Protein AF-A0A7G1I9C9-F1 (afdb_monomer_lite)

Organism: Mycobacterium kansasii (NCBI:txid1768)

Foldseek 3Di:
DVVVLVVLPPDDPDDLVVSVVLVVVLVVVVVVVPDDNVVSVVVSVQVSCVSSVNHAAEQAAPPARDGDPFDDADPVRSYTHHPDDDDHDDDDPDPPPPD

InterPro domains:
  IPR003717 Recombination protein O, RecO [PF02565] (1-80)
  IPR003717 Recombination protein O, RecO [PTHR33991] (1-83)
  IPR037278 ARFGAP/RecO-like zinc finger [SSF57863] (1-92)
  IPR042242 Recombination protein O, C-terminal [G3DSA:1.20.1440.120] (1-95)

Sequence (99 aa):
MLETAERLAGEERAPAPALHRLTVGALRAVADGRRPRDLLLDAYLLRAMGIAGWAPALTECARCATPGPHRAFHIAAGAVSARTAVPPVRRHRRWACWS

Radius of gyration: 16.29 Å; chains: 1; bounding box: 35×30×42 Å

Secondary structure (DSSP, 8-state):
-HHHHHHHS-STT---HHHHHHHHHHHHHHHH--S-HHHHHHHHHHHHHHHTT---EEEEETTT--B----EEEGGGTEEE-SS-PPP------SS---

pLDDT: mean 78.09, std 16.11, range [35.53, 97.62]

Structure (mmCIF, N/CA/C/O backbone):
data_AF-A0A7G1I9C9-F1
#
_entry.id   AF-A0A7G1I9C9-F1
#
loop_
_atom_site.group_PDB
_atom_site.id
_atom_site.type_symbol
_atom_site.label_atom_id
_atom_site.label_alt_id
_atom_site.label_comp_id
_atom_site.label_asym_id
_atom_site.label_entity_id
_atom_site.label_seq_id
_atom_site.pdbx_PDB_ins_code
_atom_site.Cartn_x
_atom_site.Cartn_y
_atom_site.Cartn_z
_atom_site.occupancy
_atom_site.B_iso_or_equiv
_atom_site.auth_seq_id
_atom_site.auth_comp_id
_atom_site.auth_asym_id
_atom_site.auth_atom_id
_atom_site.pdbx_PDB_model_num
ATOM 1 N N . MET A 1 1 ? 2.640 -3.039 7.874 1.00 88.88 1 MET A N 1
ATOM 2 C CA . MET A 1 1 ? 2.841 -1.744 7.183 1.00 88.88 1 MET A CA 1
ATOM 3 C C . MET A 1 1 ? 4.265 -1.263 7.372 1.00 88.88 1 MET A C 1
ATOM 5 O O . MET A 1 1 ? 4.989 -1.313 6.401 1.00 88.88 1 MET A O 1
ATOM 9 N N . LEU A 1 2 ? 4.687 -0.875 8.582 1.00 91.75 2 LEU A N 1
ATOM 10 C CA . LEU A 1 2 ? 6.046 -0.360 8.829 1.00 91.75 2 LEU A CA 1
ATOM 11 C C . LEU A 1 2 ? 7.152 -1.374 8.490 1.00 91.75 2 LEU A C 1
ATOM 13 O O . LEU A 1 2 ? 7.999 -1.056 7.671 1.00 91.75 2 LEU A O 1
ATOM 17 N N . GLU A 1 3 ? 7.067 -2.607 9.003 1.00 91.12 3 GLU A N 1
ATOM 18 C CA . GLU A 1 3 ? 8.014 -3.689 8.653 1.00 91.12 3 GLU A CA 1
ATOM 19 C C . GLU A 1 3 ? 8.077 -3.934 7.133 1.00 91.12 3 GLU A C 1
ATOM 21 O O . GLU A 1 3 ? 9.139 -4.125 6.551 1.00 91.12 3 GLU A O 1
ATOM 26 N N . THR A 1 4 ? 6.930 -3.893 6.449 1.00 88.69 4 THR A N 1
ATOM 27 C CA . THR A 1 4 ? 6.886 -4.034 4.987 1.00 88.69 4 THR A CA 1
ATOM 28 C C . THR A 1 4 ? 7.504 -2.831 4.278 1.00 88.69 4 THR A C 1
ATOM 30 O O . THR A 1 4 ? 8.183 -3.008 3.275 1.00 88.69 4 THR A O 1
ATOM 33 N N . ALA A 1 5 ? 7.269 -1.616 4.781 1.00 90.00 5 ALA A N 1
ATOM 34 C CA . ALA A 1 5 ? 7.856 -0.392 4.248 1.00 90.00 5 ALA A CA 1
ATOM 35 C C . ALA A 1 5 ? 9.381 -0.446 4.328 1.00 90.00 5 ALA A C 1
ATOM 37 O O . ALA A 1 5 ? 10.047 -0.068 3.378 1.00 90.00 5 ALA A O 1
ATOM 38 N N . GLU A 1 6 ? 9.909 -0.937 5.447 1.00 87.50 6 GLU A N 1
ATOM 39 C CA . GLU A 1 6 ? 11.339 -1.130 5.666 1.00 87.50 6 GLU A CA 1
ATOM 40 C C . GLU A 1 6 ? 11.917 -2.152 4.686 1.00 87.50 6 GLU A C 1
ATOM 42 O O . GLU A 1 6 ? 12.892 -1.852 4.015 1.00 87.50 6 GLU A O 1
ATOM 47 N N . ARG A 1 7 ? 11.268 -3.311 4.509 1.00 87.56 7 ARG A N 1
ATOM 48 C CA . ARG A 1 7 ? 11.732 -4.324 3.543 1.00 87.56 7 ARG A CA 1
ATOM 49 C C . ARG A 1 7 ? 11.637 -3.894 2.076 1.00 87.56 7 ARG A C 1
ATOM 51 O O . ARG A 1 7 ? 12.351 -4.443 1.246 1.00 87.56 7 ARG A O 1
ATOM 58 N N . LEU A 1 8 ? 10.701 -3.004 1.740 1.00 86.38 8 LEU A N 1
ATOM 59 C CA . LEU A 1 8 ? 10.504 -2.503 0.373 1.00 86.38 8 LEU A CA 1
ATOM 60 C C . LEU A 1 8 ? 11.295 -1.227 0.080 1.00 86.38 8 LEU A C 1
ATOM 62 O O . LEU A 1 8 ? 11.510 -0.903 -1.088 1.00 86.38 8 LEU A O 1
ATOM 66 N N . ALA A 1 9 ? 11.689 -0.474 1.107 1.00 83.12 9 ALA A N 1
ATOM 67 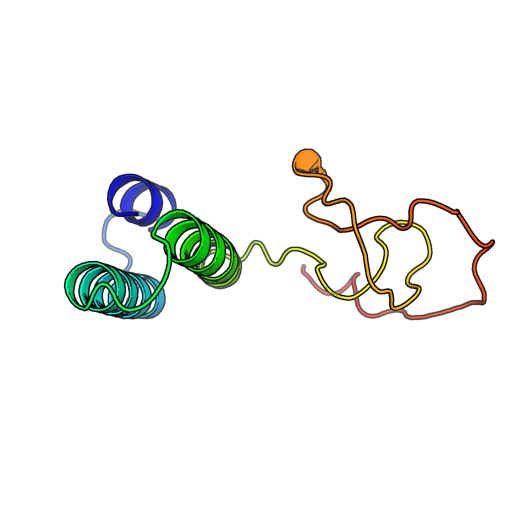C CA . ALA A 1 9 ? 12.704 0.551 0.957 1.00 83.12 9 ALA A CA 1
ATOM 68 C C . ALA A 1 9 ? 13.980 -0.182 0.532 1.00 83.12 9 ALA A C 1
ATOM 70 O O . ALA A 1 9 ? 14.408 -1.096 1.223 1.00 83.12 9 ALA A O 1
ATOM 71 N N . GLY A 1 10 ? 14.478 0.126 -0.668 1.00 76.50 10 GLY A N 1
ATOM 72 C CA . GLY A 1 10 ? 15.599 -0.583 -1.283 1.00 76.50 10 GLY A CA 1
ATOM 73 C C . GLY A 1 10 ? 16.921 -0.346 -0.549 1.00 76.50 10 GLY A C 1
ATOM 74 O O . GLY A 1 10 ? 17.027 -0.523 0.656 1.00 76.50 10 GLY A O 1
ATOM 75 N N . GLU A 1 11 ? 17.956 0.057 -1.279 1.00 74.56 11 GLU A N 1
ATOM 76 C CA . GLU A 1 11 ? 19.283 0.262 -0.691 1.00 74.56 11 GLU A CA 1
ATOM 77 C C . GLU A 1 11 ? 19.281 1.275 0.467 1.00 74.56 11 GLU A C 1
ATOM 79 O O . GLU A 1 11 ? 18.670 2.348 0.403 1.00 74.56 11 GLU A O 1
ATOM 84 N N . GLU A 1 12 ? 20.033 0.947 1.516 1.00 65.62 12 GLU A N 1
ATOM 85 C CA . GLU A 1 12 ? 20.232 1.798 2.686 1.00 65.62 12 GLU A CA 1
ATOM 86 C C . GLU A 1 12 ? 20.786 3.168 2.245 1.00 65.62 12 GLU A C 1
ATOM 88 O O . GLU A 1 12 ? 21.845 3.243 1.619 1.00 65.62 12 GLU A O 1
ATOM 93 N N . ARG A 1 13 ? 20.095 4.262 2.614 1.00 66.06 13 ARG A N 1
ATOM 94 C CA . ARG A 1 13 ? 20.345 5.671 2.201 1.00 66.06 13 ARG A CA 1
ATOM 95 C C . ARG A 1 13 ? 19.814 6.086 0.822 1.00 66.06 13 ARG A C 1
ATOM 97 O O . ARG A 1 13 ? 20.035 7.233 0.435 1.00 66.06 13 ARG A O 1
ATOM 104 N N . ALA A 1 14 ? 19.058 5.244 0.115 1.00 74.06 14 ALA A N 1
ATOM 105 C CA . ALA A 1 14 ? 18.270 5.673 -1.040 1.00 74.06 14 ALA A CA 1
ATOM 106 C C . ALA A 1 14 ? 16.879 6.164 -0.582 1.00 74.06 14 ALA A C 1
ATOM 108 O O . ALA A 1 14 ? 16.070 5.372 -0.091 1.00 74.06 14 ALA A O 1
ATOM 109 N N . PRO A 1 15 ? 16.544 7.462 -0.715 1.00 78.69 15 PRO A N 1
ATOM 110 C CA . PRO A 1 15 ? 15.245 7.955 -0.274 1.00 78.69 15 PRO A CA 1
ATOM 111 C C . PRO A 1 15 ? 14.106 7.322 -1.085 1.00 78.69 15 PRO A C 1
ATOM 113 O O . PRO A 1 15 ? 14.080 7.428 -2.310 1.00 78.69 15 PRO A O 1
ATOM 116 N N . ALA A 1 16 ? 13.106 6.755 -0.399 1.00 88.88 16 ALA A N 1
ATOM 117 C CA . ALA A 1 16 ? 11.871 6.236 -0.999 1.00 88.88 16 ALA A CA 1
ATOM 118 C C . ALA A 1 16 ? 10.658 7.148 -0.684 1.00 88.88 16 ALA A C 1
ATOM 120 O O . ALA A 1 16 ? 9.731 6.746 0.029 1.00 88.88 16 ALA A O 1
ATOM 121 N N . PRO A 1 17 ? 10.615 8.403 -1.183 1.00 92.25 17 PRO A N 1
ATOM 122 C CA . PRO A 1 17 ? 9.615 9.394 -0.775 1.00 92.25 17 PRO A CA 1
ATOM 123 C C . PRO A 1 17 ? 8.179 8.992 -1.134 1.00 92.25 17 PRO A C 1
ATOM 125 O O . PRO A 1 17 ? 7.243 9.339 -0.412 1.00 92.25 17 PRO A O 1
ATOM 128 N N . ALA A 1 18 ? 7.982 8.245 -2.225 1.00 93.50 18 ALA A N 1
ATOM 129 C CA . ALA A 1 18 ? 6.671 7.714 -2.595 1.00 93.50 18 ALA A CA 1
ATOM 130 C C . ALA A 1 18 ? 6.169 6.686 -1.565 1.00 93.50 18 ALA A C 1
ATOM 132 O O . ALA A 1 18 ? 5.032 6.789 -1.098 1.00 93.50 18 ALA A O 1
ATOM 133 N N . LEU A 1 19 ? 7.032 5.750 -1.154 1.00 93.88 19 LEU A N 1
ATOM 134 C CA . LEU A 1 19 ? 6.714 4.732 -0.150 1.00 93.88 19 LEU A CA 1
ATOM 135 C C . LEU A 1 19 ? 6.470 5.362 1.228 1.00 93.88 19 LEU A C 1
ATOM 137 O O . LEU A 1 19 ? 5.528 4.985 1.930 1.00 93.88 19 LEU A O 1
ATOM 141 N N . HIS A 1 20 ? 7.260 6.377 1.587 1.00 94.00 20 HIS A N 1
ATOM 142 C CA . HIS A 1 20 ? 7.069 7.141 2.817 1.00 94.00 20 HIS A CA 1
ATOM 143 C C . HIS A 1 20 ? 5.690 7.819 2.855 1.00 94.00 20 HIS A C 1
ATOM 145 O O . HIS A 1 20 ? 4.916 7.600 3.789 1.00 94.00 20 HIS A O 1
ATOM 151 N N . ARG A 1 21 ? 5.329 8.584 1.814 1.00 96.94 21 ARG A N 1
ATOM 152 C CA . ARG A 1 21 ? 4.018 9.259 1.730 1.00 96.94 21 ARG A CA 1
ATOM 153 C C . ARG A 1 21 ? 2.856 8.269 1.773 1.00 96.94 21 ARG A C 1
ATOM 155 O O . ARG A 1 21 ? 1.873 8.521 2.470 1.00 96.94 21 ARG A O 1
ATOM 162 N N . LEU A 1 22 ? 2.980 7.139 1.072 1.00 97.06 22 LEU A N 1
ATOM 163 C CA . LEU A 1 22 ? 1.986 6.066 1.104 1.00 97.06 22 LEU A CA 1
ATOM 164 C C . LEU A 1 22 ? 1.803 5.516 2.527 1.00 97.06 22 LEU A C 1
ATOM 166 O O . LEU A 1 22 ? 0.672 5.354 2.981 1.00 97.06 22 LEU A O 1
ATOM 170 N N . THR A 1 23 ? 2.904 5.264 3.237 1.00 96.75 23 THR A N 1
ATOM 171 C CA . THR A 1 23 ? 2.888 4.720 4.603 1.00 96.75 23 THR A CA 1
ATOM 172 C C . THR A 1 23 ? 2.245 5.698 5.584 1.00 96.75 23 THR A C 1
ATOM 174 O O . THR A 1 23 ? 1.368 5.305 6.350 1.00 96.75 23 THR A O 1
ATOM 177 N N . VAL A 1 24 ? 2.583 6.989 5.504 1.00 97.50 24 VAL A N 1
ATOM 178 C CA . VAL A 1 24 ? 1.939 8.033 6.318 1.00 97.50 24 VAL A CA 1
ATOM 179 C C . VAL A 1 24 ? 0.432 8.105 6.042 1.00 97.50 24 VAL A C 1
ATOM 181 O O . VAL A 1 24 ? -0.365 8.164 6.978 1.00 97.50 24 VAL A O 1
ATOM 184 N N . GLY A 1 25 ? 0.019 8.067 4.772 1.00 97.50 25 GLY A N 1
ATOM 185 C CA . GLY A 1 25 ? -1.398 8.060 4.399 1.00 97.50 25 GLY A CA 1
ATOM 186 C C . GLY A 1 25 ? -2.152 6.838 4.933 1.00 97.50 25 GLY A C 1
ATOM 187 O O . GLY A 1 25 ? -3.270 6.973 5.429 1.00 97.50 25 GLY A O 1
ATOM 188 N N . ALA A 1 26 ? -1.528 5.659 4.896 1.00 96.62 26 ALA A N 1
ATOM 189 C CA . ALA A 1 26 ? -2.113 4.433 5.428 1.00 96.62 26 ALA A CA 1
ATOM 190 C C . ALA A 1 26 ? -2.290 4.490 6.955 1.00 96.62 26 ALA A C 1
ATOM 192 O O . ALA A 1 26 ? -3.360 4.148 7.451 1.00 96.62 26 ALA A O 1
ATOM 193 N N . LEU A 1 27 ? -1.294 4.990 7.696 1.00 97.38 27 LEU A N 1
ATOM 194 C CA . LEU A 1 27 ? -1.389 5.147 9.152 1.00 97.38 27 LEU A CA 1
ATOM 195 C C . LEU A 1 27 ? -2.490 6.136 9.560 1.00 97.38 27 LEU A C 1
ATOM 197 O O . LEU A 1 27 ? -3.238 5.858 10.495 1.00 97.38 27 LEU A O 1
ATOM 201 N N . ARG A 1 28 ? -2.650 7.242 8.820 1.00 97.62 28 ARG A N 1
ATOM 202 C CA . ARG A 1 28 ? -3.778 8.171 9.017 1.00 97.62 28 ARG A CA 1
ATOM 203 C C . ARG A 1 28 ? -5.122 7.483 8.791 1.00 97.62 28 ARG A C 1
ATOM 205 O O . ARG A 1 28 ? -6.017 7.619 9.612 1.00 97.62 28 ARG A O 1
ATOM 212 N N . ALA A 1 29 ? -5.252 6.689 7.729 1.00 97.19 29 ALA A N 1
ATOM 213 C CA . ALA A 1 29 ? -6.486 5.953 7.459 1.00 97.19 29 ALA A CA 1
ATOM 214 C C . ALA A 1 29 ? -6.808 4.903 8.538 1.00 97.19 29 ALA A C 1
ATOM 216 O O . ALA A 1 29 ? -7.982 4.680 8.831 1.00 97.19 29 ALA A O 1
ATOM 217 N N . VAL A 1 30 ? -5.788 4.276 9.140 1.00 96.62 30 VAL A N 1
ATOM 218 C CA . VAL A 1 30 ? -5.974 3.380 10.293 1.00 96.62 30 VAL A CA 1
ATOM 219 C C . VAL A 1 30 ? -6.465 4.164 11.510 1.00 96.62 30 VAL A C 1
ATOM 221 O O . VAL A 1 30 ? -7.400 3.712 12.166 1.00 96.62 30 VAL A O 1
ATOM 224 N N . ALA A 1 31 ? -5.872 5.328 11.793 1.00 97.31 31 ALA A N 1
ATOM 225 C CA . ALA A 1 31 ? -6.281 6.185 12.906 1.00 97.31 31 ALA A CA 1
ATOM 226 C C . ALA A 1 31 ? -7.719 6.713 12.748 1.00 97.31 31 ALA A C 1
ATOM 228 O O . ALA A 1 31 ? -8.462 6.756 13.723 1.00 97.31 31 ALA A O 1
ATOM 229 N N . ASP A 1 32 ? -8.131 7.044 11.521 1.00 97.00 32 ASP A N 1
ATOM 230 C CA . ASP A 1 32 ? -9.484 7.523 11.208 1.00 97.00 32 ASP A CA 1
ATOM 231 C C . ASP A 1 32 ? -10.580 6.464 11.439 1.00 97.00 32 ASP A C 1
ATOM 233 O O . ASP A 1 32 ? -11.755 6.812 11.548 1.00 97.00 32 ASP A O 1
ATOM 237 N N . GLY A 1 33 ? -10.247 5.168 11.428 1.00 95.19 33 GLY A N 1
ATOM 238 C CA . GLY A 1 33 ? -11.182 4.074 11.732 1.00 95.19 33 GLY A CA 1
ATOM 239 C C . GLY A 1 33 ? -12.361 3.886 10.759 1.00 95.19 33 GLY A C 1
ATOM 240 O O . GLY A 1 33 ? -13.214 3.035 10.992 1.00 95.19 33 GLY A O 1
ATOM 241 N N . ARG A 1 34 ? -12.430 4.635 9.648 1.00 96.44 34 ARG A N 1
ATOM 242 C CA . ARG A 1 34 ? -13.577 4.620 8.710 1.00 96.44 34 ARG A CA 1
ATOM 243 C C . ARG A 1 34 ? -13.680 3.372 7.822 1.00 96.44 34 ARG A C 1
ATOM 245 O O . ARG A 1 34 ? -14.681 3.204 7.129 1.00 96.44 34 ARG A O 1
ATOM 252 N N . ARG A 1 35 ? -12.640 2.536 7.758 1.00 94.88 35 ARG A N 1
ATOM 253 C CA . ARG A 1 35 ? -12.576 1.345 6.893 1.00 94.88 35 ARG A CA 1
ATOM 254 C C . ARG A 1 35 ? -11.946 0.170 7.652 1.00 94.88 35 ARG A C 1
ATOM 256 O O . ARG A 1 35 ? -11.049 0.419 8.457 1.00 94.88 35 ARG A O 1
ATOM 263 N N . PRO A 1 36 ? -12.363 -1.084 7.383 1.00 95.38 36 PRO A N 1
ATOM 264 C CA . PRO A 1 36 ? -11.716 -2.270 7.941 1.00 95.38 36 PRO A CA 1
ATOM 265 C C . PRO A 1 36 ? -10.194 -2.263 7.740 1.00 95.38 36 PRO A C 1
ATOM 267 O O . PRO A 1 36 ? -9.691 -1.854 6.689 1.00 95.38 36 PRO A O 1
ATOM 270 N N . ARG A 1 37 ? -9.456 -2.683 8.7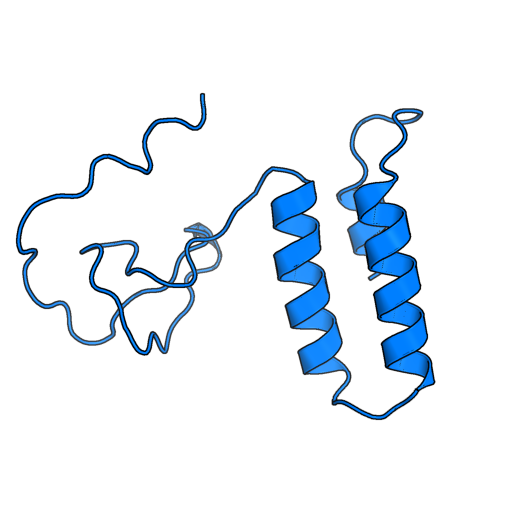73 1.00 92.19 37 ARG A N 1
ATOM 271 C CA . ARG A 1 37 ? -7.983 -2.609 8.817 1.00 92.19 37 ARG A CA 1
ATOM 272 C C . ARG A 1 37 ? -7.327 -3.553 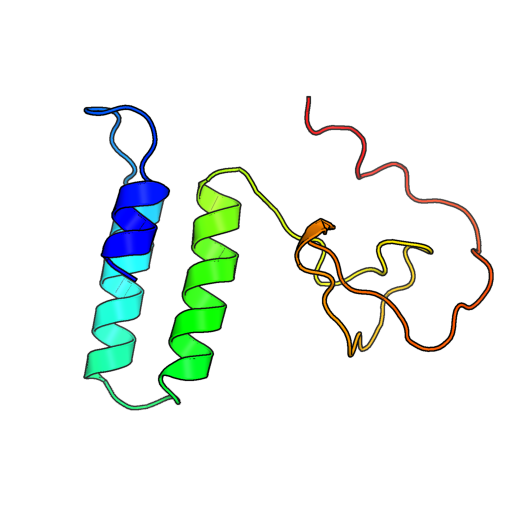7.811 1.00 92.19 37 ARG A C 1
ATOM 274 O O . ARG A 1 37 ? -6.287 -3.209 7.260 1.00 92.19 37 ARG A O 1
ATOM 281 N N . ASP A 1 38 ? -7.946 -4.700 7.569 1.00 91.75 38 ASP A N 1
ATOM 282 C CA . ASP A 1 38 ? -7.599 -5.682 6.539 1.00 91.75 38 ASP A CA 1
ATOM 283 C C . ASP A 1 38 ? -7.624 -5.048 5.140 1.00 91.75 38 ASP A C 1
ATOM 285 O O . ASP A 1 38 ? -6.596 -5.015 4.469 1.00 91.75 38 ASP A O 1
ATOM 289 N N . LEU A 1 39 ? -8.723 -4.385 4.759 1.00 91.75 39 LEU A N 1
ATOM 290 C CA . LEU A 1 39 ? -8.811 -3.664 3.483 1.00 91.75 39 LEU A CA 1
ATOM 291 C C . LEU A 1 39 ? -7.757 -2.558 3.337 1.00 91.75 39 LEU A C 1
ATOM 293 O O . LEU A 1 39 ? -7.254 -2.311 2.239 1.00 91.75 39 LEU A O 1
ATOM 297 N N . LEU A 1 40 ? -7.432 -1.854 4.425 1.00 95.19 40 LEU A N 1
ATOM 298 C CA . LEU A 1 40 ? -6.373 -0.842 4.408 1.00 95.19 40 LEU A CA 1
ATOM 299 C C . LEU A 1 40 ? -4.989 -1.472 4.221 1.00 95.19 40 LEU A C 1
ATOM 301 O O . LEU A 1 40 ? -4.168 -0.910 3.494 1.00 95.19 40 LEU A O 1
ATOM 305 N N . LEU A 1 41 ? -4.735 -2.621 4.853 1.00 92.75 41 LEU A N 1
ATOM 306 C CA . LEU A 1 41 ? -3.490 -3.367 4.709 1.00 92.75 41 LEU A CA 1
ATOM 307 C C . LEU A 1 41 ? -3.323 -3.889 3.281 1.00 92.75 41 LEU A C 1
ATOM 309 O O . LEU A 1 41 ? -2.285 -3.633 2.675 1.00 92.75 41 LEU A O 1
ATOM 313 N N . ASP A 1 42 ? -4.347 -4.517 2.711 1.00 90.44 42 ASP A N 1
ATOM 314 C CA . ASP A 1 42 ? -4.304 -5.038 1.342 1.00 90.44 42 ASP A CA 1
ATOM 315 C C . ASP A 1 42 ? -4.046 -3.916 0.331 1.00 90.44 42 ASP A C 1
ATOM 317 O O . ASP A 1 42 ? -3.146 -3.992 -0.509 1.00 90.44 42 ASP A O 1
ATOM 321 N N . ALA A 1 43 ? -4.783 -2.809 0.458 1.00 91.75 43 ALA A N 1
ATOM 322 C CA . ALA A 1 43 ? -4.614 -1.654 -0.413 1.00 91.75 43 ALA A CA 1
ATOM 323 C C . ALA A 1 43 ? -3.243 -0.974 -0.243 1.00 91.75 43 ALA A C 1
ATOM 325 O O . ALA A 1 43 ? -2.739 -0.358 -1.185 1.00 91.75 43 ALA A O 1
ATOM 326 N N . TYR A 1 44 ? -2.645 -1.039 0.948 1.00 94.38 44 TYR A N 1
ATOM 327 C CA . TYR A 1 44 ? -1.281 -0.574 1.182 1.00 94.38 44 TYR A CA 1
ATOM 328 C C . TYR A 1 44 ? -0.262 -1.480 0.486 1.00 94.38 44 TYR A C 1
ATOM 330 O O . TYR A 1 44 ? 0.566 -0.970 -0.265 1.00 94.38 44 TYR A O 1
ATOM 338 N N . LEU A 1 45 ? -0.359 -2.800 0.678 1.00 91.25 45 LEU A N 1
ATOM 339 C CA . LEU A 1 45 ? 0.562 -3.780 0.098 1.00 91.25 45 LEU A CA 1
ATOM 340 C C . LEU A 1 45 ? 0.589 -3.678 -1.429 1.00 91.25 45 LEU A C 1
ATOM 342 O O . LEU A 1 45 ? 1.657 -3.507 -2.009 1.00 91.25 45 LEU A O 1
ATOM 346 N N . LEU A 1 46 ? -0.579 -3.672 -2.080 1.00 88.75 46 LEU A N 1
ATOM 347 C CA . LEU A 1 46 ? -0.684 -3.565 -3.543 1.00 88.75 46 LEU A CA 1
ATOM 348 C C . LEU A 1 46 ? -0.000 -2.310 -4.102 1.00 88.75 46 LEU A C 1
ATOM 350 O O . LEU A 1 46 ? 0.684 -2.376 -5.121 1.00 88.75 46 LEU A O 1
ATOM 354 N N . ARG A 1 47 ? -0.145 -1.165 -3.427 1.00 91.50 47 ARG A N 1
ATOM 355 C CA . ARG A 1 47 ? 0.480 0.094 -3.862 1.00 91.50 47 ARG A CA 1
ATOM 356 C C . ARG A 1 47 ? 1.972 0.140 -3.549 1.00 91.50 47 ARG A C 1
ATOM 358 O O . ARG A 1 47 ? 2.738 0.627 -4.373 1.00 91.50 47 ARG A O 1
ATOM 365 N N . ALA A 1 48 ? 2.381 -0.352 -2.380 1.00 91.94 48 ALA A N 1
ATOM 366 C CA . ALA A 1 48 ? 3.781 -0.380 -1.967 1.00 91.94 48 ALA A CA 1
ATOM 367 C C . ALA A 1 48 ? 4.615 -1.256 -2.910 1.00 91.94 48 ALA A C 1
ATOM 369 O O . ALA A 1 48 ? 5.709 -0.871 -3.307 1.00 91.94 48 ALA A O 1
ATOM 370 N N . MET A 1 49 ? 4.049 -2.380 -3.341 1.00 87.75 49 MET A N 1
ATOM 371 C CA . MET A 1 49 ? 4.656 -3.278 -4.318 1.00 87.75 49 MET A CA 1
ATOM 372 C C . MET A 1 49 ? 4.841 -2.598 -5.675 1.00 87.75 49 MET A C 1
ATOM 374 O O . MET A 1 49 ? 5.941 -2.629 -6.217 1.00 87.75 49 MET A O 1
ATOM 378 N N . GLY A 1 50 ? 3.825 -1.878 -6.167 1.00 86.31 50 GLY A N 1
ATOM 379 C CA . GLY A 1 50 ? 3.958 -1.083 -7.390 1.00 86.31 50 GLY A CA 1
ATOM 380 C C . GLY A 1 50 ? 5.052 -0.011 -7.298 1.00 86.31 50 GLY A C 1
ATOM 381 O O . GLY A 1 50 ? 5.795 0.182 -8.254 1.00 86.31 50 GLY A O 1
ATOM 382 N N . ILE A 1 51 ? 5.197 0.647 -6.139 1.00 89.19 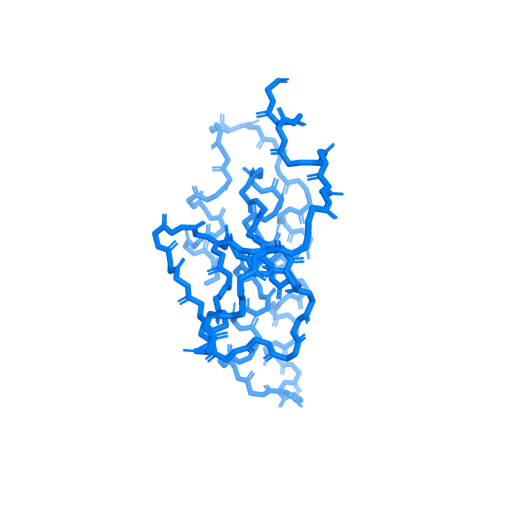51 ILE A N 1
ATOM 383 C CA . ILE A 1 51 ? 6.285 1.612 -5.884 1.00 89.19 51 ILE A CA 1
ATOM 384 C C . ILE A 1 51 ? 7.658 0.926 -5.895 1.00 89.19 51 ILE A C 1
ATOM 386 O O . ILE A 1 51 ? 8.616 1.505 -6.396 1.00 89.19 51 ILE A O 1
ATOM 390 N N . ALA A 1 52 ? 7.746 -0.299 -5.380 1.00 86.12 52 ALA A N 1
ATOM 391 C CA . ALA A 1 52 ? 8.966 -1.104 -5.370 1.00 86.12 52 ALA A CA 1
ATOM 392 C C . ALA A 1 52 ? 9.280 -1.776 -6.724 1.00 86.12 52 ALA A C 1
ATOM 394 O O . ALA A 1 52 ? 10.223 -2.555 -6.816 1.00 86.12 52 ALA A O 1
ATOM 395 N N . GLY A 1 53 ? 8.496 -1.508 -7.775 1.00 84.06 53 GLY A N 1
ATOM 396 C CA . GLY A 1 53 ? 8.691 -2.097 -9.103 1.00 84.06 53 GLY A CA 1
ATOM 397 C C . GLY A 1 53 ? 8.059 -3.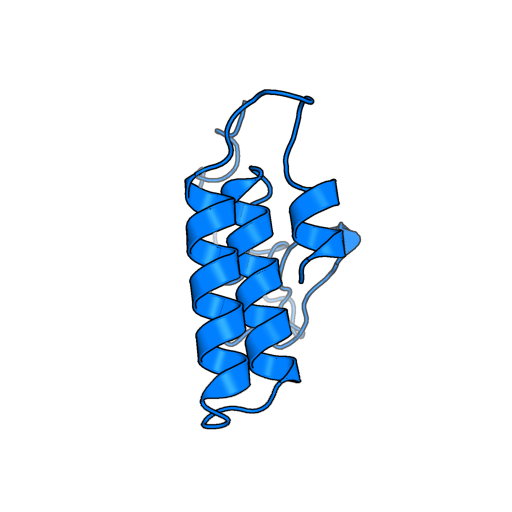481 -9.291 1.00 84.06 53 GLY A C 1
ATOM 398 O O . GLY A 1 53 ? 8.243 -4.097 -10.336 1.00 84.06 53 GLY A O 1
ATOM 399 N N . TRP A 1 54 ? 7.271 -3.970 -8.328 1.00 78.31 54 TRP A N 1
ATOM 400 C CA . TRP A 1 54 ? 6.472 -5.188 -8.469 1.00 78.31 54 TRP A CA 1
ATOM 401 C C . TRP A 1 54 ? 5.004 -4.832 -8.739 1.00 78.31 54 TRP A C 1
ATOM 403 O O . TRP A 1 54 ? 4.239 -4.549 -7.819 1.00 78.31 54 TRP A O 1
ATOM 413 N N . ALA A 1 55 ? 4.600 -4.811 -10.013 1.00 76.75 55 ALA A N 1
ATOM 414 C CA . ALA A 1 55 ? 3.248 -4.432 -10.431 1.00 76.75 55 ALA A CA 1
ATOM 415 C C . ALA A 1 55 ? 2.369 -5.672 -10.706 1.00 76.75 55 ALA A C 1
ATOM 417 O O . ALA A 1 55 ? 2.415 -6.209 -11.816 1.00 76.75 55 ALA A O 1
ATOM 418 N N . PRO A 1 56 ? 1.560 -6.146 -9.734 1.00 71.12 56 PRO A N 1
ATOM 419 C CA . PRO A 1 56 ? 0.699 -7.299 -9.954 1.00 71.12 56 PRO A CA 1
ATOM 420 C C . PRO A 1 56 ? -0.396 -7.016 -10.996 1.00 71.12 56 PRO A C 1
ATOM 422 O O . PRO A 1 56 ? -0.996 -5.938 -11.018 1.00 71.12 56 PRO A O 1
ATOM 425 N N . ALA A 1 57 ? -0.707 -8.006 -11.835 1.00 76.12 57 ALA A N 1
ATOM 426 C CA . ALA A 1 57 ? -1.803 -7.926 -12.797 1.00 76.12 57 ALA A CA 1
ATOM 427 C C . ALA A 1 57 ? -3.135 -8.199 -12.082 1.00 76.12 57 ALA A C 1
ATOM 429 O O . ALA A 1 57 ? -3.465 -9.340 -11.756 1.00 76.12 57 ALA A O 1
ATOM 430 N N . LEU A 1 58 ? -3.891 -7.134 -11.800 1.00 75.81 58 LEU A N 1
ATOM 431 C CA . LEU A 1 58 ? -5.133 -7.200 -11.012 1.00 75.81 58 LEU A CA 1
ATOM 432 C C . LEU A 1 58 ? -6.411 -7.115 -11.857 1.00 75.81 58 LEU A C 1
ATOM 434 O O . LEU A 1 58 ? -7.493 -7.454 -11.380 1.00 75.81 58 LEU A O 1
ATOM 438 N N . THR A 1 59 ? -6.303 -6.644 -13.099 1.00 76.69 59 THR A N 1
ATOM 439 C CA . THR A 1 59 ? -7.451 -6.338 -13.968 1.00 76.69 59 THR A CA 1
ATOM 440 C C . THR A 1 59 ? -7.640 -7.351 -15.092 1.00 76.69 59 THR A C 1
ATOM 442 O O . THR A 1 59 ? -8.762 -7.563 -15.555 1.00 76.69 59 THR A O 1
ATOM 445 N N . GLU A 1 60 ? -6.574 -8.032 -15.505 1.00 74.62 60 GLU A N 1
ATOM 446 C CA . GLU A 1 60 ? -6.593 -9.030 -16.569 1.00 74.62 60 GLU A CA 1
ATOM 447 C C . GLU A 1 60 ? -6.072 -10.386 -16.094 1.00 74.62 60 GLU A C 1
ATOM 449 O O . GLU A 1 60 ? -5.209 -10.481 -15.224 1.00 74.62 60 GLU A O 1
ATOM 454 N N . CYS A 1 61 ? -6.632 -11.451 -16.666 1.00 72.50 61 CYS A N 1
ATOM 455 C CA . CYS A 1 61 ? -6.236 -12.811 -16.332 1.00 72.50 61 CYS A CA 1
ATOM 456 C C . CYS A 1 61 ? -4.797 -13.085 -16.787 1.00 72.50 61 CYS A C 1
ATOM 458 O O . CYS A 1 61 ? -4.509 -12.999 -17.980 1.00 72.50 61 CYS A O 1
ATOM 460 N N . ALA A 1 62 ? -3.954 -13.572 -15.876 1.00 72.44 62 ALA A N 1
ATOM 461 C CA . ALA A 1 62 ? -2.569 -13.974 -16.142 1.00 72.44 62 ALA A CA 1
ATOM 462 C C . ALA A 1 62 ? -2.420 -14.986 -17.295 1.00 72.44 62 ALA A C 1
ATOM 464 O O . ALA A 1 62 ? -1.377 -15.072 -17.935 1.00 72.44 62 ALA A O 1
ATOM 465 N N . ARG A 1 63 ? -3.461 -15.797 -17.535 1.00 69.81 63 ARG A N 1
ATOM 466 C CA . ARG A 1 63 ? -3.443 -16.902 -18.504 1.00 69.81 63 ARG A CA 1
ATOM 467 C C . ARG A 1 63 ? -3.997 -16.525 -19.877 1.00 69.81 63 ARG A C 1
ATOM 469 O O . ARG A 1 63 ? -3.518 -17.041 -20.881 1.00 69.81 63 ARG A O 1
ATOM 476 N N . CYS A 1 64 ? -5.042 -15.701 -19.927 1.00 73.06 64 CYS A N 1
ATOM 477 C CA . CYS A 1 64 ? -5.804 -15.448 -21.158 1.00 73.06 64 CYS A CA 1
ATOM 478 C C . CYS A 1 64 ? -6.044 -13.963 -21.460 1.00 73.06 64 CYS A C 1
ATOM 480 O O . CYS A 1 64 ? -6.710 -13.662 -22.446 1.00 73.06 64 CYS A O 1
ATOM 482 N N . ALA A 1 65 ? -5.522 -13.049 -20.632 1.00 72.44 65 ALA A N 1
ATOM 483 C CA . ALA A 1 65 ? -5.668 -11.595 -20.748 1.00 72.44 65 ALA A CA 1
ATOM 484 C C . ALA A 1 65 ? -7.125 -11.086 -20.779 1.00 72.44 65 ALA A C 1
ATOM 486 O O . ALA A 1 65 ? -7.385 -9.931 -21.103 1.00 72.44 65 ALA A O 1
ATOM 487 N N . THR A 1 66 ? -8.102 -11.929 -20.432 1.00 72.31 66 THR A N 1
ATOM 488 C CA . THR A 1 66 ? -9.507 -11.520 -20.378 1.00 72.31 66 THR A CA 1
ATOM 489 C C . THR A 1 66 ? -9.716 -10.569 -19.196 1.00 72.31 66 THR A C 1
ATOM 491 O O . THR A 1 66 ? -9.329 -10.921 -18.074 1.00 72.31 66 THR A O 1
ATOM 494 N N . PRO A 1 67 ? -10.334 -9.393 -19.401 1.00 72.56 67 PRO A N 1
ATOM 495 C CA . PRO A 1 67 ? -10.835 -8.568 -18.311 1.00 72.56 67 PRO A CA 1
ATOM 496 C C . PRO A 1 67 ? -11.927 -9.337 -17.572 1.00 72.56 67 PRO A C 1
ATOM 498 O O . PRO A 1 67 ? -12.835 -9.889 -18.190 1.00 72.56 67 PRO A O 1
ATOM 501 N N . GLY A 1 68 ? -11.837 -9.413 -16.254 1.00 62.06 68 GLY A N 1
ATOM 502 C CA . GLY A 1 68 ? -12.824 -10.116 -15.442 1.00 62.06 68 GLY A CA 1
ATOM 503 C C . GLY A 1 68 ? -13.534 -9.161 -14.495 1.00 62.06 68 GLY A C 1
ATOM 504 O O . GLY A 1 68 ? -13.043 -8.070 -14.217 1.00 62.06 68 GLY A O 1
ATOM 505 N N . PRO A 1 69 ? -14.585 -9.639 -13.826 1.00 63.66 69 PRO A N 1
ATOM 506 C CA . PRO A 1 69 ? -14.510 -9.821 -12.393 1.00 63.66 69 PRO A CA 1
ATOM 507 C C . PRO A 1 69 ? -13.640 -11.055 -12.098 1.00 63.66 69 PRO A C 1
ATOM 509 O O . PRO A 1 69 ? -14.089 -12.198 -12.220 1.00 63.66 69 PRO A O 1
ATOM 512 N N . HIS A 1 70 ? -12.382 -10.837 -11.712 1.00 74.31 70 HIS A N 1
ATOM 513 C CA . HIS A 1 70 ? -11.512 -11.922 -11.251 1.00 74.31 70 HIS A CA 1
ATOM 514 C C . HIS A 1 70 ? -11.775 -12.219 -9.781 1.00 74.31 70 HIS A C 1
ATOM 516 O O . HIS A 1 70 ? -11.970 -11.306 -8.983 1.00 74.31 70 HIS A O 1
ATOM 522 N N . ARG A 1 71 ? -11.804 -13.503 -9.413 1.00 68.12 71 ARG A N 1
ATOM 523 C CA . ARG A 1 71 ? -12.132 -13.930 -8.039 1.00 68.12 71 ARG A CA 1
ATOM 524 C C . ARG A 1 71 ? -11.001 -14.671 -7.330 1.00 68.12 71 ARG A C 1
ATOM 526 O O . ARG A 1 71 ? -11.185 -15.077 -6.189 1.00 68.12 71 ARG A O 1
ATOM 533 N N . ALA A 1 72 ? -9.876 -14.881 -8.006 1.00 70.31 72 ALA A N 1
ATOM 534 C CA . ALA A 1 72 ? -8.713 -15.573 -7.469 1.00 70.31 72 ALA A CA 1
ATOM 535 C C . ALA A 1 72 ? -7.440 -14.801 -7.832 1.00 70.31 72 ALA A C 1
ATOM 537 O O . ALA A 1 72 ? -7.268 -14.403 -8.987 1.00 70.31 72 ALA A O 1
ATOM 538 N N . PHE A 1 73 ? -6.558 -14.614 -6.850 1.00 72.56 73 PHE A N 1
ATOM 539 C CA . PHE A 1 73 ? -5.240 -13.998 -6.999 1.00 72.56 73 PHE A CA 1
ATOM 540 C C . PHE A 1 73 ? -4.166 -15.042 -6.689 1.00 72.56 73 PHE A C 1
ATOM 542 O O . PHE A 1 73 ? -4.192 -15.662 -5.627 1.00 72.56 73 PHE A O 1
ATOM 549 N N . HIS A 1 74 ? -3.243 -15.260 -7.623 1.00 70.44 74 HIS A N 1
ATOM 550 C CA . HIS A 1 74 ? -2.144 -16.201 -7.457 1.00 70.44 74 HIS A CA 1
ATOM 551 C C . HIS A 1 74 ? -0.890 -15.447 -7.010 1.00 70.44 74 HIS A C 1
ATOM 553 O O . HIS A 1 74 ? -0.233 -14.793 -7.821 1.00 70.44 74 HIS A O 1
ATOM 559 N N . ILE A 1 75 ? -0.553 -15.563 -5.721 1.00 67.19 75 ILE A N 1
ATOM 560 C CA . ILE A 1 75 ? 0.543 -14.826 -5.066 1.00 67.19 75 ILE A CA 1
ATOM 561 C C . ILE A 1 75 ? 1.863 -14.990 -5.834 1.00 67.19 75 ILE A C 1
ATOM 563 O O . ILE A 1 75 ? 2.468 -13.995 -6.218 1.00 67.19 75 ILE A O 1
ATOM 567 N N . ALA A 1 76 ? 2.276 -16.228 -6.135 1.00 68.88 76 ALA A N 1
ATOM 568 C CA . ALA A 1 76 ? 3.564 -16.487 -6.789 1.00 68.88 76 ALA A CA 1
ATOM 569 C C . ALA A 1 76 ? 3.627 -16.004 -8.249 1.00 68.88 76 ALA A C 1
ATOM 571 O O . ALA A 1 76 ? 4.711 -15.821 -8.787 1.00 68.88 76 ALA A O 1
ATOM 572 N N . ALA A 1 77 ? 2.473 -15.782 -8.887 1.00 65.31 77 ALA A N 1
ATOM 573 C CA . ALA A 1 77 ? 2.413 -15.221 -10.238 1.00 65.31 77 ALA A CA 1
ATOM 574 C C . ALA A 1 77 ? 2.188 -13.702 -10.220 1.00 65.31 77 ALA A C 1
ATOM 576 O O . ALA A 1 77 ? 2.221 -13.075 -11.273 1.00 65.31 77 ALA A O 1
ATOM 577 N N . GLY A 1 78 ? 1.899 -13.120 -9.048 1.00 70.25 78 GLY A N 1
ATOM 578 C CA . GLY A 1 78 ? 1.507 -11.720 -8.915 1.00 70.25 78 GLY A CA 1
ATOM 579 C C . GLY A 1 78 ? 0.286 -11.357 -9.756 1.00 70.25 78 GLY A C 1
ATOM 580 O O . GLY A 1 78 ? 0.191 -10.226 -10.218 1.00 70.25 78 GLY A O 1
ATOM 581 N N . ALA A 1 79 ? -0.621 -12.295 -10.033 1.00 73.19 79 ALA A N 1
ATOM 582 C CA . ALA A 1 79 ? -1.650 -12.070 -11.040 1.00 73.19 79 ALA A CA 1
ATOM 583 C C . ALA A 1 79 ? -2.966 -12.784 -10.739 1.00 73.19 79 ALA A C 1
ATOM 585 O O . ALA A 1 79 ? -3.017 -13.833 -10.089 1.00 73.19 79 ALA A O 1
ATOM 586 N N . VAL A 1 80 ? -4.054 -12.202 -11.229 1.00 79.88 80 VAL A N 1
ATOM 587 C CA . VAL A 1 80 ? -5.398 -12.760 -11.099 1.00 79.88 80 VAL A CA 1
ATOM 588 C C . VAL A 1 80 ? -5.684 -13.817 -12.164 1.00 79.88 80 VAL A C 1
ATOM 590 O O . VAL A 1 80 ? -5.137 -13.789 -13.267 1.00 79.88 80 VAL A O 1
ATOM 593 N N . SER A 1 81 ? -6.557 -14.772 -11.846 1.00 73.50 81 SER A N 1
ATOM 594 C CA . SER A 1 81 ? -6.986 -15.808 -12.790 1.00 73.50 81 SER A CA 1
ATOM 595 C C . SER A 1 81 ? -8.503 -15.988 -12.792 1.00 73.50 81 SER A C 1
ATOM 597 O O . SER A 1 81 ? -9.175 -15.921 -11.757 1.00 73.50 81 SER A O 1
ATOM 599 N N . ALA A 1 82 ? -9.056 -16.217 -13.984 1.00 69.56 82 ALA A N 1
ATOM 600 C CA . ALA A 1 82 ? -10.452 -16.593 -14.147 1.00 69.56 82 ALA A CA 1
ATOM 601 C C . ALA A 1 82 ? -10.655 -18.056 -13.718 1.00 69.56 82 ALA A C 1
ATOM 603 O O . ALA A 1 82 ? -9.861 -18.925 -14.076 1.00 69.56 82 ALA A O 1
ATOM 604 N N . ARG A 1 83 ? -11.744 -18.345 -12.990 1.00 63.66 83 ARG A N 1
ATOM 605 C CA . ARG A 1 83 ? -12.097 -19.724 -12.592 1.00 63.66 83 ARG A CA 1
ATOM 606 C C . ARG A 1 83 ? -12.442 -20.615 -13.784 1.00 63.66 83 ARG A C 1
ATOM 608 O O . ARG A 1 83 ? -12.154 -21.803 -13.771 1.00 63.66 83 ARG A O 1
ATOM 615 N N . THR A 1 84 ? -13.059 -20.036 -14.806 1.00 62.22 84 THR A N 1
ATOM 616 C CA . THR A 1 84 ? -13.406 -20.699 -16.063 1.00 62.22 84 THR A CA 1
ATOM 617 C C . THR A 1 84 ? -12.442 -20.208 -17.131 1.00 62.22 84 THR A C 1
ATOM 619 O O . THR A 1 84 ? -12.542 -19.066 -17.582 1.00 62.22 84 THR A O 1
ATOM 622 N N . ALA A 1 85 ? -11.474 -21.039 -17.507 1.00 57.53 85 ALA A N 1
ATOM 623 C CA . ALA A 1 85 ? -10.565 -20.728 -18.599 1.00 57.53 85 ALA A CA 1
ATOM 624 C C . ALA A 1 85 ? -11.345 -20.728 -19.925 1.00 57.53 85 ALA A C 1
ATOM 626 O O . ALA A 1 85 ? -11.598 -21.782 -20.499 1.00 57.53 85 ALA A O 1
ATOM 627 N N . VAL A 1 86 ? -11.741 -19.547 -20.401 1.00 57.09 86 VAL A N 1
ATOM 628 C CA . VAL A 1 86 ? -12.184 -19.360 -21.788 1.00 57.09 86 VAL A CA 1
ATOM 629 C C . VAL A 1 86 ? -10.922 -19.352 -22.665 1.00 57.09 86 VAL A C 1
ATOM 631 O O . VAL A 1 86 ? -9.952 -18.674 -22.303 1.00 57.09 86 VAL A O 1
ATOM 634 N N . PRO A 1 87 ? -10.865 -20.119 -23.772 1.00 53.50 87 PRO A N 1
ATOM 635 C CA . PRO A 1 87 ? -9.701 -20.129 -24.653 1.00 53.50 87 PRO A CA 1
ATOM 636 C C . PRO A 1 87 ? -9.413 -18.718 -25.197 1.00 53.50 87 PRO A C 1
ATOM 638 O O . PRO A 1 87 ? -10.344 -17.950 -25.449 1.00 53.50 87 PRO A O 1
ATOM 641 N N . PRO A 1 88 ? -8.131 -18.342 -25.353 1.00 57.47 88 PRO A N 1
ATOM 642 C CA . PRO A 1 88 ? -7.756 -16.964 -25.639 1.00 57.47 88 PRO A CA 1
ATOM 643 C C . PRO A 1 88 ? -8.223 -16.521 -27.030 1.00 57.47 88 PRO A C 1
ATOM 645 O O . PRO A 1 88 ? -7.860 -17.119 -28.042 1.00 57.47 88 PRO A O 1
ATOM 648 N N . VAL A 1 89 ? -8.928 -15.392 -27.092 1.00 55.97 89 VAL A N 1
ATOM 649 C CA . VAL A 1 89 ? -8.973 -14.540 -28.287 1.00 55.97 89 VAL A CA 1
ATOM 650 C C . VAL A 1 89 ? -7.713 -13.659 -28.272 1.00 55.97 89 VAL A C 1
ATOM 652 O O . VAL A 1 89 ? -7.501 -12.877 -27.352 1.00 55.97 89 VAL A O 1
ATOM 655 N N . ARG A 1 90 ? -6.813 -13.845 -29.250 1.00 55.94 90 ARG A N 1
ATOM 656 C CA . ARG A 1 90 ? -5.608 -13.012 -29.525 1.00 55.94 90 ARG A CA 1
ATOM 657 C C . ARG A 1 90 ? -5.903 -11.499 -29.373 1.00 55.94 90 ARG A C 1
ATOM 659 O O . ARG A 1 90 ? -6.988 -11.094 -29.751 1.00 55.94 90 ARG A O 1
ATOM 666 N N . ARG A 1 91 ? -5.018 -10.556 -28.998 1.00 50.59 91 ARG A N 1
ATOM 667 C CA . ARG A 1 91 ? -3.593 -10.418 -28.593 1.00 50.59 91 ARG A CA 1
ATOM 668 C C . ARG A 1 91 ? -3.517 -9.088 -27.804 1.00 50.59 91 ARG A C 1
ATOM 670 O O . ARG A 1 91 ? -3.999 -8.095 -28.333 1.00 50.59 91 ARG A O 1
ATOM 677 N N . HIS A 1 92 ? -2.759 -8.996 -26.706 1.00 48.66 92 HIS A N 1
ATOM 678 C CA . HIS A 1 92 ? -2.133 -7.724 -26.299 1.00 48.66 92 HIS A CA 1
ATOM 679 C C . HIS A 1 92 ? -0.660 -7.9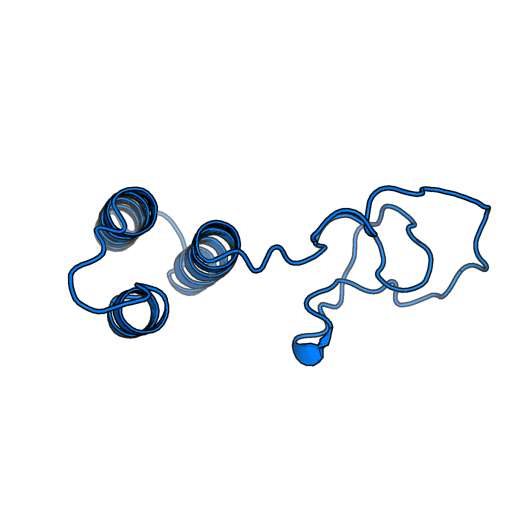39 -25.924 1.00 48.66 92 HIS A C 1
ATOM 681 O O . HIS A 1 92 ? -0.324 -8.648 -24.982 1.00 48.66 92 HIS A O 1
ATOM 687 N N . ARG A 1 93 ? 0.235 -7.326 -26.711 1.00 49.47 93 ARG A N 1
ATOM 688 C CA . ARG A 1 93 ? 1.682 -7.229 -26.463 1.00 49.47 93 ARG A CA 1
ATOM 689 C C . ARG A 1 93 ? 1.965 -6.005 -25.578 1.00 49.47 93 ARG A C 1
ATOM 691 O O . ARG A 1 93 ? 2.505 -5.025 -26.076 1.00 49.47 93 ARG A O 1
ATOM 698 N N . ARG A 1 94 ? 1.542 -5.993 -24.312 1.00 49.47 94 ARG A N 1
ATOM 699 C CA . ARG A 1 94 ? 1.838 -4.849 -23.416 1.00 49.47 94 ARG A CA 1
ATOM 700 C C . ARG A 1 94 ? 2.653 -5.195 -22.173 1.00 49.47 94 ARG A C 1
ATOM 702 O O . ARG A 1 94 ? 3.118 -4.288 -21.500 1.00 49.47 94 ARG A O 1
ATOM 709 N N . TRP A 1 95 ? 2.901 -6.481 -21.934 1.00 50.09 95 TRP A N 1
ATOM 710 C CA . TRP A 1 95 ? 3.470 -6.979 -20.675 1.00 50.09 95 TRP A CA 1
ATOM 711 C C . TRP A 1 95 ? 4.928 -7.449 -20.776 1.00 50.09 95 TRP A C 1
ATOM 713 O O . TRP A 1 95 ? 5.500 -7.864 -19.780 1.00 50.09 95 TRP A O 1
ATOM 723 N N . ALA A 1 96 ? 5.543 -7.371 -21.963 1.00 40.12 96 ALA A N 1
ATOM 724 C CA . ALA A 1 96 ? 6.940 -7.768 -22.187 1.00 40.12 96 ALA A CA 1
ATOM 725 C C . ALA A 1 96 ? 7.952 -6.602 -22.100 1.00 40.12 96 ALA A C 1
ATOM 727 O O . ALA A 1 96 ? 9.141 -6.830 -22.277 1.00 40.12 96 ALA A O 1
ATOM 728 N N . CYS A 1 97 ? 7.508 -5.366 -21.839 1.00 35.53 97 CYS A N 1
ATOM 729 C CA . CYS A 1 97 ? 8.379 -4.185 -21.711 1.00 35.53 97 CYS A CA 1
ATOM 730 C C . CYS A 1 97 ? 8.557 -3.768 -20.244 1.00 35.53 97 CYS A C 1
ATOM 732 O O . CYS A 1 97 ? 8.256 -2.635 -19.882 1.00 35.53 97 CYS A O 1
ATOM 734 N N . TRP A 1 98 ? 8.990 -4.704 -19.402 1.00 44.62 98 TRP A N 1
ATOM 735 C CA . TRP A 1 98 ? 9.596 -4.416 -18.097 1.00 44.62 98 TRP A CA 1
ATOM 736 C C . TRP A 1 98 ? 10.972 -5.103 -18.064 1.00 44.62 98 TRP A C 1
ATOM 738 O O . TRP A 1 98 ? 11.203 -6.078 -17.354 1.00 44.62 98 TRP A O 1
ATOM 748 N N . SER A 1 99 ? 11.852 -4.641 -18.953 1.00 37.31 99 SER A N 1
ATOM 749 C CA . SER A 1 99 ? 13.317 -4.761 -18.951 1.00 37.31 99 SER A CA 1
ATOM 750 C C . SER A 1 99 ? 13.861 -3.620 -19.800 1.00 37.31 99 SER A C 1
ATOM 752 O O . SER A 1 99 ? 13.212 -3.327 -20.834 1.00 37.31 99 SER A O 1
#